Protein AF-A0A8J3YHL3-F1 (afdb_monomer_lite)

Foldseek 3Di:
DDDDDDDDDDDDDDDDDDDPPPPPPPPCPPCPDPVLVVLLVVLVVLLVVLVVQLVQCCVVPVVSVVCVVLSVVLVVCSVVSVSVVSVVSSVVSVVVVVVVCVVPVVGDDD

Radius of gyration: 29.7 Å; chains: 1; bounding box: 80×33×78 Å

Structure (mmCIF, N/CA/C/O backbone):
data_AF-A0A8J3YHL3-F1
#
_entry.id   AF-A0A8J3YHL3-F1
#
loop_
_atom_site.group_PDB
_atom_site.id
_atom_site.type_symbol
_atom_site.label_atom_id
_atom_site.label_alt_id
_atom_site.label_comp_id
_atom_site.label_asym_id
_atom_site.label_entity_id
_atom_site.label_seq_id
_atom_site.pdbx_PDB_ins_code
_atom_site.Cartn_x
_atom_site.Cartn_y
_atom_site.Cartn_z
_atom_site.occupancy
_atom_site.B_iso_or_equiv
_atom_site.auth_seq_id
_atom_site.auth_comp_id
_atom_site.auth_asym_id
_atom_site.auth_atom_id
_atom_site.pdbx_PDB_model_num
ATOM 1 N N . MET A 1 1 ? -63.345 20.178 59.606 1.00 40.50 1 MET A N 1
ATOM 2 C CA . MET A 1 1 ? -62.828 21.445 59.054 1.00 40.50 1 MET A CA 1
ATOM 3 C C . MET A 1 1 ? -62.708 21.249 57.544 1.00 40.50 1 MET A C 1
ATOM 5 O O . MET A 1 1 ? -61.930 20.394 57.160 1.00 40.50 1 MET A O 1
ATOM 9 N N . THR A 1 2 ? -63.581 21.921 56.773 1.00 42.72 2 THR A N 1
ATOM 10 C CA . THR A 1 2 ? -63.405 22.423 55.378 1.00 42.72 2 THR A CA 1
ATOM 11 C C . THR A 1 2 ? -62.966 21.398 54.303 1.00 42.72 2 THR A C 1
ATOM 13 O O . THR A 1 2 ? -61.847 20.919 54.362 1.00 42.72 2 THR A O 1
ATOM 16 N N . VAL A 1 3 ? -63.773 20.882 53.358 1.00 46.00 3 VAL A N 1
ATOM 17 C CA . VAL A 1 3 ? -64.714 21.438 52.344 1.00 46.00 3 VAL A CA 1
ATOM 18 C C . VAL A 1 3 ? -64.014 22.112 51.135 1.00 46.00 3 VAL A C 1
ATOM 20 O O . VAL A 1 3 ? -63.347 23.120 51.304 1.00 46.00 3 VAL A O 1
ATOM 23 N N . PHE A 1 4 ? -64.294 21.565 49.937 1.00 44.03 4 PHE A N 1
ATOM 24 C CA . PHE A 1 4 ? -64.403 22.186 48.593 1.00 44.03 4 PHE A CA 1
ATOM 25 C C . PHE A 1 4 ? -63.187 22.634 47.742 1.00 44.03 4 PHE A C 1
ATOM 27 O O . PHE A 1 4 ? -62.474 23.569 48.073 1.00 44.03 4 PHE A O 1
ATOM 34 N N . SER A 1 5 ? -63.185 22.063 46.526 1.00 48.66 5 SER A N 1
ATOM 35 C CA . SER A 1 5 ? -63.233 22.718 45.199 1.00 48.66 5 SER A CA 1
ATOM 36 C C . SER A 1 5 ? -62.041 23.443 44.575 1.00 48.66 5 SER A C 1
ATOM 38 O O . SER A 1 5 ? -61.395 24.299 45.164 1.00 48.66 5 SER A O 1
ATOM 40 N N . GLY A 1 6 ? -61.900 23.150 43.277 1.00 46.69 6 GLY A N 1
ATOM 41 C CA . GLY A 1 6 ? -61.091 23.842 42.274 1.00 46.69 6 GLY A CA 1
ATOM 42 C C . GLY A 1 6 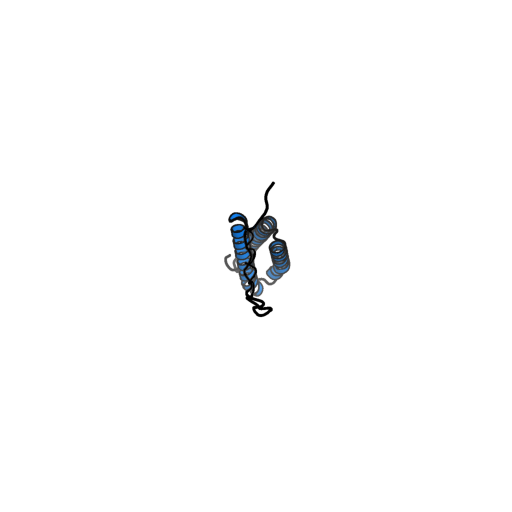? -60.749 22.887 41.121 1.00 46.69 6 GLY A C 1
ATOM 43 O O . GLY A 1 6 ? -59.654 22.350 41.087 1.00 46.69 6 GLY A O 1
ATOM 44 N N . GLU A 1 7 ? -61.751 22.408 40.380 1.00 45.88 7 GLU A N 1
ATOM 45 C CA . GLU A 1 7 ? -61.985 22.759 38.959 1.00 45.88 7 GLU A CA 1
ATOM 46 C C . GLU A 1 7 ? -61.256 21.879 37.909 1.00 45.88 7 GLU A C 1
ATOM 48 O O . GLU A 1 7 ? -60.064 21.985 37.647 1.00 45.88 7 GLU A O 1
ATOM 53 N N . THR A 1 8 ? -62.061 21.014 37.277 1.00 58.84 8 THR A N 1
ATOM 54 C CA . THR A 1 8 ? -62.089 20.636 35.840 1.00 58.84 8 THR A CA 1
ATOM 55 C C . THR A 1 8 ? -62.101 21.862 34.899 1.00 58.84 8 THR A C 1
ATOM 57 O O . THR A 1 8 ? -62.302 22.951 35.419 1.00 58.84 8 THR A O 1
ATOM 60 N N . PRO A 1 9 ? -62.107 21.770 33.543 1.00 56.19 9 PRO A N 1
ATOM 61 C CA . PRO A 1 9 ? -61.840 20.672 32.590 1.00 56.19 9 PRO A CA 1
ATOM 62 C C . PRO A 1 9 ? -60.874 21.089 31.444 1.00 56.19 9 PRO A C 1
ATOM 64 O O . PRO A 1 9 ? -60.739 22.265 31.152 1.00 56.19 9 PRO A O 1
ATOM 67 N N . GLN A 1 10 ? -60.314 20.144 30.678 1.00 46.06 10 GLN A N 1
ATOM 68 C CA . GLN A 1 10 ? -60.209 20.332 29.218 1.00 46.06 10 GLN A CA 1
ATOM 69 C C . GLN A 1 10 ? -60.310 18.986 28.492 1.00 46.06 10 GLN A C 1
ATOM 71 O O . GLN A 1 10 ? -59.339 18.262 28.286 1.00 46.06 10 GLN A O 1
ATOM 76 N N . LEU A 1 11 ? -61.544 18.688 28.090 1.00 51.47 11 LEU A N 1
ATOM 77 C CA . LEU A 1 11 ? -61.871 17.919 26.896 1.00 51.47 11 LEU A CA 1
ATOM 78 C C . LEU A 1 11 ? -61.346 18.683 25.674 1.00 51.47 11 LEU A C 1
ATOM 80 O O . LEU A 1 11 ? -61.898 19.737 25.384 1.00 51.47 11 LEU A O 1
ATOM 84 N N . LEU A 1 12 ? -60.377 18.147 24.925 1.00 44.78 12 LEU A N 1
ATOM 85 C CA . LEU A 1 12 ? -60.424 18.180 23.456 1.00 44.78 12 LEU A CA 1
ATOM 86 C C . LEU A 1 12 ? -59.297 17.349 22.836 1.00 44.78 12 LEU A C 1
ATOM 88 O O . LEU A 1 12 ? -58.126 17.571 23.122 1.00 44.78 12 LEU A O 1
ATOM 92 N N . GLY A 1 13 ? -59.659 16.467 21.905 1.00 47.12 13 GLY A N 1
ATOM 93 C CA . GLY A 1 13 ? -58.733 16.033 20.859 1.00 47.12 13 GLY A CA 1
ATOM 94 C C . GLY A 1 13 ? -58.289 14.579 20.922 1.00 47.12 13 GLY A C 1
ATOM 95 O O . GLY A 1 13 ? -57.100 14.294 21.005 1.00 47.12 13 GLY A O 1
ATOM 96 N N . TYR A 1 14 ? -59.230 13.647 20.766 1.00 49.03 14 TYR A N 1
ATOM 97 C CA . TYR A 1 14 ? -58.913 12.434 20.015 1.00 49.03 14 TYR A CA 1
ATOM 98 C C . TYR A 1 14 ? -58.573 12.845 18.573 1.00 49.03 14 TYR A C 1
ATOM 100 O O . TYR A 1 14 ? -59.441 13.338 17.856 1.00 49.03 14 TYR A O 1
ATOM 108 N N . ALA A 1 15 ? -57.337 12.604 18.142 1.00 50.34 15 ALA A N 1
ATOM 109 C CA . ALA A 1 15 ? -57.017 12.345 16.742 1.00 50.34 15 ALA A CA 1
ATOM 110 C C . ALA A 1 15 ? -55.868 11.319 16.683 1.00 50.34 15 ALA A C 1
ATOM 112 O O . ALA A 1 15 ? -54.732 11.644 17.033 1.00 50.34 15 ALA A O 1
ATOM 113 N N . PRO A 1 16 ? -56.163 10.063 16.308 1.00 57.44 16 PRO A N 1
ATOM 114 C CA . PRO A 1 16 ? -55.177 9.007 16.130 1.00 57.44 16 PRO A CA 1
ATOM 115 C C . PRO A 1 16 ? -54.516 9.095 14.746 1.00 57.44 16 PRO A C 1
ATOM 117 O O . PRO A 1 16 ? -55.138 9.548 13.795 1.00 57.44 16 PRO A O 1
ATOM 120 N N . TYR A 1 17 ? -53.287 8.579 14.651 1.00 53.12 17 TYR A N 1
ATOM 121 C CA . TYR A 1 17 ? -52.645 8.057 13.434 1.00 53.12 17 TYR A CA 1
ATOM 122 C C . TYR A 1 17 ? -52.628 8.942 12.175 1.00 53.12 17 TYR A C 1
ATOM 124 O O . TYR A 1 17 ? -53.618 9.066 11.462 1.00 53.12 17 TYR A O 1
ATOM 132 N N . GLY A 1 18 ? -51.431 9.385 11.775 1.00 57.28 18 GLY A N 1
ATOM 133 C CA . GLY A 1 18 ? -51.220 9.742 10.370 1.00 57.28 18 GLY A CA 1
ATOM 134 C C . GLY A 1 18 ? -50.116 10.737 10.077 1.00 57.28 18 GLY A C 1
ATOM 135 O O . GLY A 1 18 ? -50.330 11.652 9.294 1.00 57.28 18 GLY A O 1
ATOM 136 N N . ALA A 1 19 ? -48.930 10.562 10.65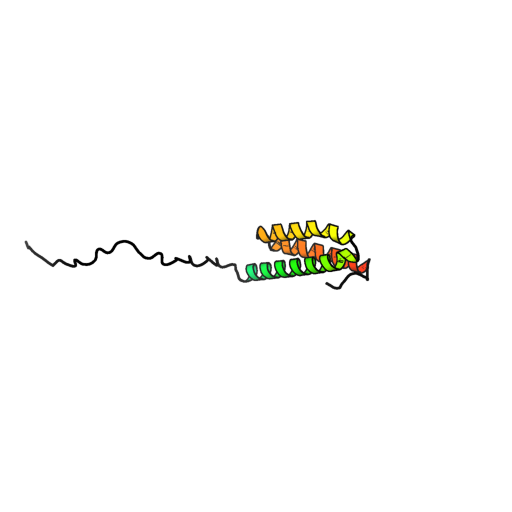1 1.00 52.34 19 ALA A N 1
ATOM 137 C CA . ALA A 1 19 ? -47.752 11.171 10.058 1.00 52.34 19 ALA A CA 1
ATOM 138 C C . ALA A 1 19 ? -46.564 10.215 10.173 1.00 52.34 19 ALA A C 1
ATOM 140 O O . ALA A 1 19 ? -45.914 10.181 11.219 1.00 52.34 19 ALA A O 1
ATOM 141 N N . PRO A 1 20 ? -46.208 9.474 9.108 1.00 54.06 20 PRO A N 1
ATOM 142 C CA . PRO A 1 20 ? -44.816 9.130 8.897 1.00 54.06 20 PRO A CA 1
ATOM 143 C C . PRO A 1 20 ? -44.097 10.433 8.524 1.00 54.06 20 PRO A C 1
ATOM 145 O O . PRO A 1 20 ? -43.704 10.645 7.378 1.00 54.06 20 PRO A O 1
ATOM 148 N N . MET A 1 21 ? -43.931 11.335 9.501 1.00 53.34 21 MET A N 1
ATOM 149 C CA . MET A 1 21 ? -42.804 12.251 9.445 1.00 53.34 21 MET A CA 1
ATOM 150 C C . MET A 1 21 ? -41.628 11.296 9.444 1.00 53.34 21 MET A C 1
ATOM 152 O O . MET A 1 21 ? -41.401 10.593 10.427 1.00 53.34 21 MET A O 1
ATOM 156 N N . MET A 1 22 ? -40.972 11.174 8.301 1.00 51.22 22 MET A N 1
ATOM 157 C CA . MET A 1 22 ? -39.706 10.494 8.187 1.00 51.22 22 MET A CA 1
ATOM 158 C C . MET A 1 22 ? -38.807 11.138 9.235 1.00 51.22 22 MET A C 1
ATOM 160 O O . MET A 1 22 ? -38.212 12.190 9.001 1.00 51.22 22 MET A O 1
ATOM 164 N N . SER A 1 23 ? -38.740 10.512 10.409 1.00 44.62 23 SER A N 1
ATOM 165 C CA . SER A 1 23 ? -37.610 10.586 11.300 1.00 44.62 23 SER A CA 1
ATOM 166 C C . SER A 1 23 ? -36.471 10.037 10.463 1.00 44.62 23 SER A C 1
ATOM 168 O O . SER A 1 23 ? -36.108 8.868 10.542 1.00 44.62 23 SER A O 1
ATOM 170 N N . ARG A 1 24 ? -35.916 10.900 9.607 1.00 53.25 24 ARG A N 1
ATOM 171 C CA . ARG A 1 24 ? -34.493 10.905 9.363 1.00 53.25 24 ARG A CA 1
ATOM 172 C C . ARG A 1 24 ? -33.927 11.055 10.760 1.00 53.25 24 ARG A C 1
ATOM 174 O O . ARG A 1 24 ? -33.793 12.165 11.267 1.00 53.25 24 ARG A O 1
ATOM 181 N N . THR A 1 25 ? -33.731 9.911 11.416 1.00 52.47 25 THR A N 1
ATOM 182 C CA . THR A 1 25 ? -32.776 9.758 12.496 1.00 52.47 25 THR A CA 1
ATOM 183 C C . THR A 1 25 ? -31.627 10.662 12.102 1.00 52.47 25 THR A C 1
ATOM 185 O O . THR A 1 25 ? -31.133 10.485 10.977 1.00 52.47 25 THR A O 1
ATOM 188 N N . PRO A 1 26 ? -31.266 11.674 12.914 1.00 51.94 26 PRO A N 1
ATOM 189 C CA . PRO A 1 26 ? -30.019 12.361 12.670 1.00 51.94 26 PRO A CA 1
ATOM 190 C C . PRO A 1 26 ? -29.017 11.231 12.529 1.00 51.94 26 PRO A C 1
ATOM 192 O O . PRO A 1 26 ? -28.906 10.382 13.419 1.00 51.94 26 PRO A O 1
ATOM 195 N N . VAL A 1 27 ? -28.430 11.124 11.334 1.00 54.06 27 VAL A N 1
ATOM 196 C CA . VAL A 1 27 ? -27.260 10.294 11.143 1.00 54.06 27 VAL A CA 1
ATOM 197 C C . VAL A 1 27 ? -26.383 10.702 12.303 1.00 54.06 27 VAL A C 1
ATOM 199 O O . VAL A 1 27 ? -26.050 11.878 12.456 1.00 54.06 27 VAL A O 1
ATOM 202 N N . ASN A 1 28 ? -26.198 9.761 13.220 1.00 48.81 28 ASN A N 1
ATOM 203 C CA . ASN A 1 28 ? -25.311 9.916 14.338 1.00 48.81 28 ASN A CA 1
ATOM 204 C C . ASN A 1 28 ? -23.941 9.975 13.669 1.00 48.81 28 ASN A C 1
ATOM 206 O O . ASN A 1 28 ? -23.257 8.965 13.523 1.00 48.81 28 ASN A O 1
ATOM 210 N N . GLN A 1 29 ? -23.600 11.163 13.159 1.00 50.75 29 GLN A N 1
ATOM 211 C CA . GLN A 1 29 ? -22.254 11.664 12.991 1.00 50.75 29 GLN A CA 1
ATOM 212 C C . GLN A 1 29 ? -21.724 11.738 14.414 1.00 50.75 29 GLN A C 1
ATOM 214 O O . GLN A 1 29 ? -21.578 12.808 14.998 1.00 50.75 29 GLN A O 1
ATOM 219 N N . GLY A 1 30 ? -21.543 10.549 14.997 1.00 44.47 30 GLY A N 1
ATOM 220 C CA . GLY A 1 30 ? -20.758 10.359 16.181 1.00 44.47 30 GLY A CA 1
ATOM 221 C C . GLY A 1 30 ? -19.478 11.088 15.871 1.00 44.47 30 GLY A C 1
ATOM 222 O O . GLY A 1 30 ? -18.897 10.896 14.804 1.00 44.47 30 GLY A O 1
ATOM 223 N N . THR A 1 31 ? -19.180 12.018 16.754 1.00 51.66 31 THR A N 1
ATOM 224 C CA . THR A 1 31 ? -18.003 12.852 16.842 1.00 51.66 31 THR A CA 1
ATOM 225 C C . THR A 1 31 ? -16.765 11.998 16.567 1.00 51.66 31 THR A C 1
ATOM 227 O O . THR A 1 31 ? -16.100 11.531 17.484 1.00 51.66 31 THR A O 1
ATOM 230 N N . ALA A 1 32 ? -16.472 11.720 15.297 1.00 50.38 32 ALA A N 1
ATOM 231 C CA . ALA A 1 32 ? -15.176 11.240 14.890 1.00 50.38 32 ALA A CA 1
ATOM 232 C C . ALA A 1 32 ? -14.293 12.439 15.182 1.00 50.38 32 ALA A C 1
ATOM 234 O O . ALA A 1 32 ? -14.457 13.499 14.575 1.00 50.38 32 ALA A O 1
ATOM 235 N N . GLU A 1 33 ? -13.471 12.315 16.218 1.00 54.19 33 GLU A N 1
ATOM 236 C CA . GLU A 1 33 ? -12.512 13.338 16.600 1.00 54.19 33 GLU A CA 1
ATOM 237 C C . GLU A 1 33 ? -11.844 13.874 15.322 1.00 54.19 33 GLU A C 1
ATOM 239 O O . GLU A 1 33 ? -11.541 13.074 14.430 1.00 54.19 33 GLU A O 1
ATOM 244 N N . PRO A 1 34 ? -11.640 15.195 15.173 1.00 58.22 34 PRO A N 1
ATOM 245 C CA . PRO A 1 34 ? -11.160 15.785 13.917 1.00 58.22 34 PRO A CA 1
ATOM 246 C C . PRO A 1 34 ? -9.874 15.113 13.398 1.00 58.22 34 PRO A C 1
ATOM 248 O O . PRO A 1 34 ? -9.644 15.039 12.193 1.00 58.22 34 PRO A O 1
ATOM 251 N N . THR A 1 35 ? -9.079 14.543 14.304 1.00 66.06 35 THR A N 1
ATOM 252 C CA . THR A 1 35 ? -7.891 13.729 14.031 1.00 66.06 35 THR A CA 1
ATOM 253 C C . THR A 1 35 ? -8.200 12.398 13.329 1.00 66.06 35 THR A C 1
ATOM 255 O O . THR A 1 35 ? -7.496 12.021 12.394 1.00 66.06 35 THR A O 1
ATOM 258 N N . THR A 1 36 ? -9.257 11.691 13.731 1.00 70.88 36 THR A N 1
ATOM 259 C CA . THR A 1 36 ? -9.657 10.392 13.165 1.00 70.88 36 THR A CA 1
ATOM 260 C C . THR A 1 36 ? -10.217 10.552 11.755 1.00 70.88 36 THR A C 1
ATOM 262 O O . THR A 1 36 ? -9.877 9.774 10.866 1.00 70.88 36 THR A O 1
ATOM 265 N N . GLU A 1 37 ? -11.012 11.597 11.513 1.00 73.94 37 GLU A N 1
ATOM 266 C CA . GLU A 1 37 ? -11.526 11.893 10.170 1.00 73.94 37 GLU A CA 1
ATOM 267 C C . GLU A 1 37 ? -10.399 12.352 9.225 1.00 73.94 37 GLU A C 1
ATOM 269 O O . GLU A 1 37 ? -10.354 11.938 8.066 1.00 73.94 37 GLU A O 1
ATOM 274 N N . ALA A 1 38 ? -9.421 13.122 9.720 1.00 77.19 38 ALA A N 1
ATOM 275 C CA . ALA A 1 38 ? -8.231 13.483 8.947 1.00 77.19 38 ALA A CA 1
ATOM 276 C C . ALA A 1 38 ? -7.378 12.252 8.583 1.00 77.19 38 ALA A C 1
ATOM 278 O O . ALA A 1 38 ? -6.985 12.096 7.427 1.00 77.19 38 ALA A O 1
ATOM 279 N N . MET A 1 39 ? -7.144 11.338 9.534 1.00 75.81 39 MET A N 1
ATOM 280 C CA . MET A 1 39 ? -6.435 10.075 9.281 1.00 75.81 39 MET A CA 1
ATOM 281 C C . MET A 1 39 ? -7.174 9.191 8.278 1.00 75.81 39 MET A C 1
ATOM 283 O O . MET A 1 39 ? -6.554 8.585 7.405 1.00 75.81 39 MET A O 1
ATOM 287 N N . ARG A 1 40 ? -8.504 9.151 8.365 1.00 78.50 40 ARG A N 1
ATOM 288 C CA . ARG A 1 40 ? -9.363 8.437 7.425 1.00 78.50 40 ARG A CA 1
ATOM 289 C C . ARG A 1 40 ? -9.233 9.004 6.010 1.00 78.50 40 ARG A C 1
ATOM 291 O O . ARG A 1 40 ? -8.960 8.259 5.070 1.00 78.50 40 ARG A O 1
ATOM 298 N N . GLN A 1 41 ? -9.368 10.317 5.845 1.00 81.44 41 GLN A N 1
ATOM 299 C CA . GLN A 1 41 ? -9.208 10.967 4.541 1.00 81.44 41 GLN A CA 1
ATOM 300 C C . GLN A 1 41 ? -7.798 10.771 3.972 1.00 81.44 41 GLN A C 1
ATOM 302 O O . GLN A 1 41 ? -7.643 10.495 2.782 1.00 81.44 41 GLN A O 1
ATOM 307 N N . GLN A 1 42 ? -6.771 10.844 4.822 1.00 81.50 42 GLN A N 1
ATOM 308 C CA . GLN A 1 42 ? -5.388 10.613 4.423 1.00 81.50 42 GLN A CA 1
ATOM 309 C C . GLN A 1 42 ? -5.163 9.166 3.965 1.00 81.50 42 GLN A C 1
ATOM 311 O O . GLN A 1 42 ? -4.573 8.949 2.908 1.00 81.50 42 GLN A O 1
ATOM 316 N N . ALA A 1 43 ? -5.680 8.180 4.701 1.00 77.88 43 ALA A N 1
ATOM 317 C CA . ALA A 1 43 ? -5.618 6.775 4.309 1.00 77.88 43 ALA A CA 1
ATOM 318 C C . ALA A 1 43 ? -6.316 6.535 2.961 1.00 77.88 43 ALA A C 1
ATOM 320 O O . ALA A 1 43 ? -5.728 5.935 2.061 1.00 77.88 43 ALA A O 1
ATOM 321 N N . ALA A 1 44 ? -7.526 7.074 2.779 1.00 80.44 44 ALA A N 1
ATOM 322 C CA . ALA A 1 44 ? -8.267 6.964 1.525 1.00 80.44 44 ALA A CA 1
ATOM 323 C C . ALA A 1 44 ? -7.500 7.580 0.339 1.00 80.44 44 ALA A C 1
ATOM 325 O O . ALA A 1 44 ? -7.399 6.957 -0.720 1.00 80.44 44 ALA A O 1
ATOM 326 N N . ALA A 1 45 ? -6.901 8.760 0.526 1.00 84.38 45 ALA A N 1
ATOM 327 C CA . ALA A 1 45 ? -6.104 9.423 -0.503 1.00 84.38 45 ALA A CA 1
ATOM 328 C C . ALA A 1 45 ? -4.864 8.602 -0.901 1.00 84.38 45 ALA A C 1
ATOM 330 O O . ALA A 1 45 ? -4.565 8.467 -2.091 1.00 84.38 45 ALA A O 1
ATOM 331 N N . VAL A 1 46 ? -4.158 8.016 0.073 1.00 81.50 46 VAL A N 1
ATOM 332 C CA . VAL A 1 46 ? -2.977 7.180 -0.200 1.00 81.50 46 VAL A CA 1
ATOM 333 C C . VAL A 1 46 ? -3.372 5.895 -0.929 1.00 81.50 46 VAL A C 1
ATOM 335 O O . VAL A 1 46 ? -2.715 5.531 -1.905 1.00 81.50 46 VAL A O 1
ATOM 338 N N . ILE A 1 47 ? -4.463 5.240 -0.520 1.00 82.25 47 ILE A N 1
ATOM 339 C CA . ILE A 1 47 ? -4.977 4.033 -1.183 1.00 82.25 47 ILE A CA 1
ATOM 340 C C . ILE A 1 47 ? -5.348 4.335 -2.640 1.00 82.25 47 ILE A C 1
ATOM 342 O O . ILE A 1 47 ? -4.906 3.623 -3.542 1.00 82.25 47 ILE A O 1
ATOM 346 N N . GLN A 1 48 ? -6.109 5.406 -2.894 1.00 84.31 48 GLN A N 1
ATOM 347 C CA . GLN A 1 48 ? -6.502 5.789 -4.254 1.00 84.31 48 GLN A CA 1
ATOM 348 C C . GLN A 1 48 ? -5.296 6.108 -5.137 1.00 84.31 48 GLN A C 1
ATOM 350 O O . GLN A 1 48 ? -5.249 5.687 -6.296 1.00 84.31 48 GLN A O 1
ATOM 355 N N . ARG A 1 49 ? -4.303 6.821 -4.594 1.00 84.00 49 ARG A N 1
ATOM 356 C CA . ARG A 1 49 ? -3.066 7.134 -5.313 1.00 84.00 49 ARG A CA 1
ATOM 357 C C . ARG A 1 49 ? -2.285 5.863 -5.656 1.00 84.00 49 ARG A C 1
ATOM 359 O O . ARG A 1 49 ? -1.883 5.708 -6.8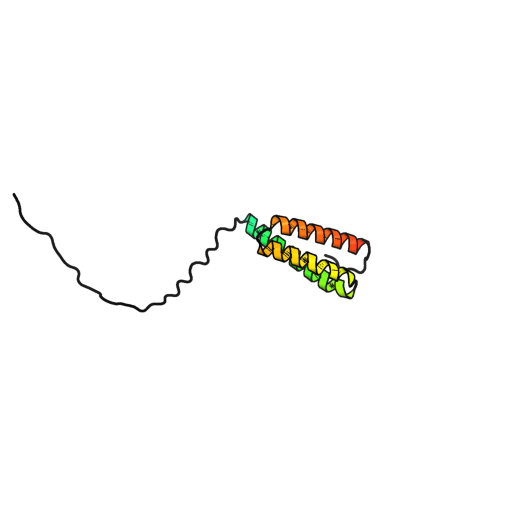06 1.00 84.00 49 ARG A O 1
ATOM 366 N N . CYS A 1 50 ? -2.125 4.941 -4.705 1.00 82.25 50 CYS A N 1
ATOM 367 C CA . CYS A 1 50 ? -1.447 3.668 -4.955 1.00 82.25 50 CYS A CA 1
ATOM 368 C C . CYS A 1 50 ? -2.190 2.829 -5.999 1.00 82.25 50 CYS A C 1
ATOM 370 O O . CYS A 1 50 ? -1.560 2.312 -6.912 1.00 82.25 50 CYS A O 1
ATOM 372 N N . TYR A 1 51 ? -3.522 2.755 -5.924 1.00 82.94 51 TYR A N 1
ATOM 373 C CA . TYR A 1 51 ? -4.331 2.042 -6.912 1.00 82.94 51 TYR A CA 1
ATOM 374 C C . TYR A 1 51 ? -4.162 2.623 -8.324 1.00 82.94 51 TYR A C 1
ATOM 376 O O . TYR A 1 51 ? -3.871 1.882 -9.261 1.00 82.94 51 TYR A O 1
ATOM 384 N N . ARG A 1 52 ? -4.276 3.951 -8.484 1.00 83.75 52 ARG A N 1
ATOM 385 C CA . ARG A 1 52 ? -4.077 4.628 -9.781 1.00 83.75 52 ARG A CA 1
ATOM 386 C C . ARG A 1 52 ? -2.675 4.399 -10.336 1.00 83.75 52 ARG A C 1
ATOM 388 O O . ARG A 1 52 ? -2.521 4.193 -11.537 1.00 83.75 52 ARG A O 1
ATOM 395 N N . TRP A 1 53 ? -1.665 4.421 -9.468 1.00 84.94 53 TRP A N 1
ATOM 396 C CA . TRP A 1 53 ? -0.293 4.125 -9.858 1.00 84.94 53 TRP A CA 1
ATOM 397 C C . TRP A 1 53 ? -0.143 2.667 -10.298 1.00 84.94 53 TRP A C 1
ATOM 399 O O . TRP A 1 53 ? 0.413 2.411 -11.359 1.00 84.94 53 TRP A O 1
ATOM 409 N N . THR A 1 54 ? -0.680 1.711 -9.538 1.00 82.06 54 THR A N 1
ATOM 410 C CA . THR A 1 54 ? -0.664 0.286 -9.888 1.00 82.06 54 THR A CA 1
ATOM 411 C C . THR A 1 54 ? -1.357 0.039 -11.225 1.00 82.06 54 THR A C 1
ATOM 413 O O . THR A 1 54 ? -0.777 -0.620 -12.078 1.00 82.06 54 THR A O 1
ATOM 416 N N . GLU A 1 55 ? -2.533 0.622 -11.458 1.00 83.75 55 GLU A N 1
ATOM 417 C CA . GLU A 1 55 ? -3.273 0.526 -12.724 1.00 83.75 55 GLU A CA 1
ATOM 418 C C . GLU A 1 55 ? -2.454 1.053 -13.918 1.00 83.75 55 GLU A C 1
ATOM 420 O O . GLU A 1 55 ? -2.395 0.403 -14.960 1.00 83.75 55 GLU A O 1
ATOM 425 N N . ALA A 1 56 ? -1.756 2.183 -13.751 1.00 82.12 56 ALA A N 1
ATOM 426 C CA . ALA A 1 56 ? -0.873 2.746 -14.775 1.00 82.12 56 ALA A CA 1
ATOM 427 C C . ALA A 1 56 ? 0.437 1.954 -14.960 1.00 82.12 56 ALA A C 1
ATOM 429 O O . ALA A 1 56 ? 1.014 1.953 -16.048 1.00 82.12 56 ALA A O 1
ATOM 430 N N . SER A 1 57 ? 0.905 1.274 -13.913 1.00 79.81 57 SER A N 1
ATOM 431 C CA . SER A 1 57 ? 2.159 0.516 -13.901 1.00 79.81 57 SER A CA 1
ATOM 432 C C . SER A 1 57 ? 2.014 -0.927 -14.380 1.00 79.81 57 SER A C 1
ATOM 434 O O . SER A 1 57 ? 2.965 -1.461 -14.938 1.00 79.81 57 SER A O 1
ATOM 436 N N . VAL A 1 58 ? 0.849 -1.563 -14.215 1.00 82.00 58 VAL A N 1
ATOM 437 C CA . VAL A 1 58 ? 0.563 -2.933 -14.690 1.00 82.00 58 VAL A CA 1
ATOM 438 C C . VAL A 1 58 ? 0.910 -3.154 -16.174 1.00 82.00 58 VAL A C 1
ATOM 440 O O . VAL A 1 58 ? 1.551 -4.167 -16.458 1.00 82.00 58 VAL A O 1
ATOM 443 N N . PRO A 1 59 ? 0.566 -2.263 -17.130 1.00 79.25 59 PRO A N 1
ATOM 444 C CA . PRO A 1 59 ? 0.943 -2.462 -18.533 1.00 79.25 59 PRO A CA 1
ATOM 445 C C . PRO A 1 59 ? 2.454 -2.335 -18.790 1.00 79.25 59 PRO A C 1
ATOM 447 O O . PRO A 1 59 ? 2.945 -2.880 -19.773 1.00 79.25 59 PRO A O 1
ATOM 450 N N . VAL A 1 60 ? 3.193 -1.634 -17.923 1.00 79.12 60 VAL A N 1
ATOM 451 C CA . VAL A 1 60 ? 4.654 -1.464 -18.029 1.00 79.12 60 VAL A CA 1
ATOM 452 C C . VAL A 1 60 ? 5.386 -2.624 -17.355 1.00 79.12 60 VAL A C 1
ATOM 454 O O . VAL A 1 60 ? 6.369 -3.144 -17.878 1.00 79.12 60 VAL A O 1
ATOM 457 N N . LEU A 1 61 ? 4.904 -3.036 -16.183 1.00 78.75 61 LEU A N 1
ATOM 458 C CA . LEU A 1 61 ? 5.488 -4.087 -15.370 1.00 78.75 61 LEU A CA 1
ATOM 459 C C . LEU A 1 61 ? 4.366 -4.914 -14.718 1.00 78.75 61 LEU A C 1
ATOM 461 O O . LEU A 1 61 ? 3.888 -4.573 -13.633 1.00 78.75 61 LEU A O 1
ATOM 465 N N . PRO A 1 62 ? 3.966 -6.047 -15.321 1.00 77.12 62 PRO A N 1
ATOM 466 C CA . PRO A 1 62 ? 2.856 -6.856 -14.814 1.00 77.12 62 PRO A CA 1
ATOM 467 C C . PRO A 1 62 ? 3.132 -7.446 -13.424 1.00 77.12 62 PRO A C 1
ATOM 469 O O . PRO A 1 62 ? 2.203 -7.794 -12.704 1.00 77.12 62 PRO A O 1
ATOM 472 N N . GLN A 1 63 ? 4.399 -7.491 -12.998 1.00 77.56 63 GLN A N 1
ATOM 473 C CA . GLN A 1 63 ? 4.800 -7.899 -11.648 1.00 77.56 63 GLN A CA 1
ATOM 474 C C . GLN A 1 63 ? 4.245 -6.952 -10.564 1.00 77.56 63 GLN A C 1
ATOM 476 O O . GLN A 1 63 ? 4.040 -7.377 -9.431 1.00 77.56 63 GLN A O 1
ATOM 481 N N . VAL A 1 64 ? 3.906 -5.699 -10.911 1.00 77.00 64 VAL A N 1
ATOM 482 C CA . VAL A 1 64 ? 3.222 -4.753 -10.007 1.00 77.00 64 VAL A CA 1
ATOM 483 C C . VAL A 1 64 ? 1.828 -5.253 -9.615 1.00 77.00 64 VAL A C 1
ATOM 485 O O . VAL A 1 64 ? 1.347 -4.926 -8.531 1.00 77.00 64 VAL A O 1
ATOM 488 N N . ALA A 1 65 ? 1.190 -6.106 -10.425 1.00 79.00 65 ALA A N 1
ATOM 489 C CA . ALA A 1 65 ? -0.095 -6.710 -10.07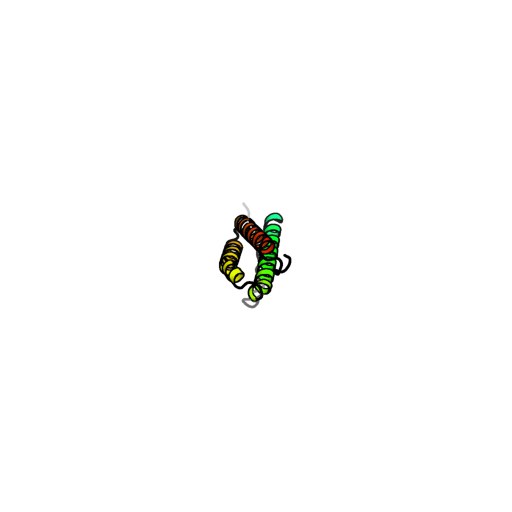4 1.00 79.00 65 ALA A CA 1
ATOM 490 C C . ALA A 1 65 ? -0.023 -7.559 -8.787 1.00 79.00 65 ALA A C 1
ATOM 492 O O . ALA A 1 65 ? -1.032 -7.716 -8.103 1.00 79.00 65 ALA A O 1
ATOM 493 N N . ALA A 1 66 ? 1.166 -8.035 -8.393 1.00 81.88 66 ALA A N 1
ATOM 494 C CA . ALA A 1 66 ? 1.366 -8.732 -7.122 1.00 81.88 66 ALA A CA 1
ATOM 495 C C . ALA A 1 66 ? 1.135 -7.834 -5.886 1.00 81.88 66 ALA A C 1
ATOM 497 O O . ALA A 1 66 ? 0.914 -8.349 -4.793 1.00 81.88 66 ALA A O 1
ATOM 498 N N . LEU A 1 67 ? 1.132 -6.502 -6.046 1.00 78.50 67 LEU A N 1
ATOM 499 C CA . LEU A 1 67 ? 0.832 -5.540 -4.975 1.00 78.50 67 LEU A CA 1
ATOM 500 C C . LEU A 1 67 ? -0.675 -5.302 -4.778 1.00 78.50 67 LEU A C 1
ATOM 502 O O . LEU A 1 67 ? -1.077 -4.776 -3.741 1.00 78.50 67 LEU A O 1
ATOM 506 N N . VAL A 1 68 ? -1.523 -5.714 -5.727 1.00 80.44 68 VAL A N 1
ATOM 507 C CA . VAL A 1 68 ? -2.990 -5.604 -5.622 1.00 80.44 68 VAL A CA 1
ATOM 508 C C . VAL A 1 68 ? -3.545 -6.273 -4.353 1.00 80.44 68 VAL A C 1
ATOM 510 O O . VAL A 1 68 ? -4.295 -5.611 -3.638 1.00 80.44 68 VAL A O 1
ATOM 513 N N . PRO A 1 69 ? -3.184 -7.522 -3.989 1.00 79.19 69 PRO A N 1
ATOM 514 C CA . PRO A 1 69 ? -3.658 -8.121 -2.738 1.00 79.19 69 PRO A CA 1
ATOM 515 C C . PRO A 1 69 ? -3.200 -7.356 -1.487 1.00 79.19 69 PRO A C 1
ATOM 517 O O . PRO A 1 69 ? -3.955 -7.278 -0.520 1.00 79.19 69 PRO A O 1
ATOM 520 N N . ALA A 1 70 ? -2.010 -6.741 -1.506 1.00 78.38 70 ALA A N 1
ATOM 521 C CA . ALA A 1 70 ? -1.557 -5.891 -0.406 1.00 78.38 70 ALA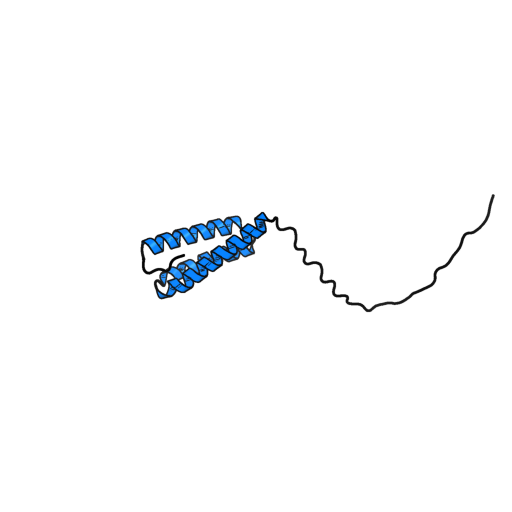 A CA 1
ATOM 522 C C . ALA A 1 70 ? -2.430 -4.632 -0.282 1.00 78.38 70 ALA A C 1
ATOM 524 O O . ALA A 1 70 ? -2.835 -4.296 0.825 1.00 78.38 70 ALA A O 1
ATOM 525 N N . LEU A 1 71 ? -2.795 -3.997 -1.404 1.00 79.12 71 LEU A N 1
ATOM 526 C CA . LEU A 1 71 ? -3.735 -2.868 -1.440 1.00 79.12 71 LEU A CA 1
ATOM 527 C C . LEU A 1 71 ? -5.126 -3.240 -0.915 1.00 79.12 71 LEU A C 1
ATOM 529 O O . LEU A 1 71 ? -5.722 -2.474 -0.158 1.00 79.12 71 LEU A O 1
ATOM 533 N N . VAL A 1 72 ? -5.628 -4.423 -1.275 1.00 82.12 72 VAL A N 1
ATOM 534 C CA . VAL A 1 72 ? -6.905 -4.943 -0.761 1.00 82.12 72 VAL A CA 1
ATOM 535 C C . VAL A 1 72 ? -6.841 -5.148 0.755 1.00 82.12 72 VAL A C 1
ATOM 537 O O . VAL A 1 72 ? -7.780 -4.775 1.455 1.00 82.12 72 VAL A O 1
ATOM 540 N N . ALA A 1 73 ? -5.729 -5.660 1.290 1.00 82.25 73 ALA A N 1
ATOM 541 C CA . ALA A 1 73 ? -5.541 -5.787 2.737 1.00 82.25 73 ALA A CA 1
ATOM 542 C C . ALA A 1 73 ? -5.562 -4.421 3.452 1.00 82.25 73 ALA A C 1
ATOM 544 O O . ALA A 1 73 ? -6.160 -4.296 4.522 1.00 82.25 73 ALA A O 1
ATOM 545 N N . THR A 1 74 ? -4.983 -3.382 2.843 1.00 80.50 74 THR A N 1
ATOM 546 C CA . THR A 1 74 ? -5.035 -2.004 3.357 1.00 80.50 74 THR A CA 1
ATOM 547 C C . THR A 1 74 ? -6.471 -1.463 3.393 1.00 80.50 74 THR A C 1
ATOM 549 O O . THR A 1 74 ? -6.870 -0.832 4.368 1.00 80.50 74 THR A O 1
ATOM 552 N N . ILE A 1 75 ? -7.276 -1.749 2.362 1.00 81.81 75 ILE A N 1
ATOM 553 C CA . ILE A 1 75 ? -8.697 -1.360 2.297 1.00 81.81 75 ILE A CA 1
ATOM 554 C C . ILE A 1 75 ? -9.514 -2.083 3.375 1.00 81.81 75 ILE A C 1
ATOM 556 O O . ILE A 1 75 ? -10.300 -1.449 4.071 1.00 81.81 75 ILE A O 1
ATOM 560 N N . GLN A 1 76 ? -9.283 -3.381 3.581 1.00 82.81 76 GLN A N 1
ATOM 561 C CA . GLN A 1 76 ? -9.948 -4.150 4.640 1.00 82.81 76 GLN A CA 1
ATOM 562 C C . GLN A 1 76 ? -9.633 -3.584 6.038 1.00 82.81 76 GLN A C 1
ATOM 564 O O . GLN A 1 76 ? -10.513 -3.511 6.893 1.00 82.81 76 GLN A O 1
ATOM 569 N N . GLN A 1 77 ? -8.395 -3.133 6.277 1.00 81.69 77 GLN A N 1
ATOM 570 C CA . GLN A 1 77 ? -8.011 -2.457 7.526 1.00 81.69 77 GLN A CA 1
ATOM 571 C C . GLN A 1 77 ? -8.672 -1.082 7.672 1.00 81.69 77 GLN A C 1
ATOM 573 O O . GLN A 1 77 ? -9.075 -0.706 8.773 1.00 81.69 77 GLN A O 1
ATOM 578 N N . TYR A 1 78 ? -8.815 -0.346 6.568 1.00 77.88 78 TYR A N 1
ATOM 579 C CA . TYR A 1 78 ? -9.557 0.910 6.533 1.00 77.88 78 TYR A CA 1
ATOM 580 C C . TYR A 1 78 ? -11.040 0.709 6.887 1.00 77.88 78 TYR A C 1
ATOM 582 O O . TYR A 1 78 ? -11.576 1.459 7.704 1.00 77.88 78 TYR A O 1
ATOM 590 N N . GLU A 1 79 ? -11.691 -0.326 6.347 1.00 80.06 79 GLU A N 1
ATOM 591 C CA . GLU A 1 79 ? -13.072 -0.681 6.708 1.00 80.06 79 GLU A CA 1
ATOM 592 C C . GLU A 1 79 ? -13.198 -1.144 8.165 1.00 80.06 79 GLU A C 1
ATOM 594 O O . GLU A 1 79 ? -14.166 -0.803 8.843 1.00 80.06 79 GLU A O 1
ATOM 599 N N . ALA A 1 80 ? -12.179 -1.831 8.689 1.00 85.69 80 ALA A N 1
ATOM 600 C CA . ALA A 1 80 ? -12.084 -2.209 10.098 1.00 85.69 80 ALA A CA 1
ATOM 601 C C . ALA A 1 80 ? -11.765 -1.032 11.048 1.00 85.69 80 ALA A C 1
ATOM 603 O O . ALA A 1 80 ? -11.522 -1.258 12.233 1.00 85.69 80 ALA A O 1
ATOM 604 N N . GLN A 1 81 ? -11.738 0.213 10.550 1.00 81.44 81 GLN A N 1
ATOM 605 C CA . GLN A 1 81 ? -11.390 1.433 11.296 1.00 81.44 81 GLN A CA 1
ATOM 606 C C . GLN A 1 81 ? -9.975 1.413 11.904 1.00 81.44 81 GLN A C 1
ATOM 608 O O . GLN A 1 81 ? -9.643 2.213 12.780 1.00 81.44 81 GLN A O 1
ATOM 613 N N . GLN A 1 82 ? -9.095 0.537 11.411 1.00 82.12 82 GLN A N 1
ATOM 614 C CA . GLN A 1 82 ? -7.703 0.430 11.845 1.00 82.12 82 GLN A CA 1
ATOM 615 C C . GLN A 1 82 ? -6.821 1.427 11.084 1.00 82.12 82 GLN A C 1
ATOM 617 O O . GLN A 1 82 ? -5.851 1.056 10.422 1.00 82.12 82 GLN A O 1
ATOM 622 N N . TYR A 1 83 ? -7.153 2.718 11.169 1.00 78.88 83 TYR A N 1
ATOM 623 C CA . TYR A 1 83 ? -6.529 3.759 10.346 1.00 78.88 83 TYR A CA 1
ATOM 624 C C . TYR A 1 83 ? -5.013 3.875 10.555 1.00 78.88 83 TYR A C 1
ATOM 626 O O . TYR A 1 83 ? -4.287 4.073 9.588 1.00 78.88 83 TYR A O 1
ATOM 634 N N . ALA A 1 84 ? -4.513 3.687 11.781 1.00 76.44 84 ALA A N 1
ATOM 635 C CA . ALA A 1 84 ? -3.075 3.730 12.067 1.00 76.44 84 ALA A CA 1
ATOM 636 C C . ALA A 1 84 ? -2.301 2.585 11.382 1.00 76.44 84 ALA A C 1
ATOM 638 O O . ALA A 1 84 ? -1.284 2.828 10.730 1.00 76.44 84 ALA A O 1
ATOM 639 N N . ALA A 1 85 ? -2.818 1.354 11.469 1.00 79.19 85 ALA A N 1
ATOM 640 C CA . ALA A 1 85 ? -2.231 0.189 10.805 1.00 79.19 85 ALA A CA 1
ATOM 641 C C . ALA A 1 85 ? -2.314 0.326 9.278 1.00 79.19 85 ALA A C 1
ATOM 643 O O . ALA A 1 85 ? -1.321 0.123 8.585 1.00 79.19 85 ALA A O 1
ATOM 644 N N . CYS A 1 86 ? -3.462 0.790 8.777 1.00 79.25 86 CYS A N 1
ATOM 645 C CA . CYS A 1 86 ? -3.686 1.101 7.370 1.00 79.25 86 CYS A CA 1
ATOM 646 C C . CYS A 1 86 ? -2.650 2.105 6.836 1.00 79.25 86 CYS A C 1
ATOM 648 O O . CYS A 1 86 ? -2.120 1.922 5.744 1.00 79.25 86 CYS A O 1
ATOM 650 N N . LEU A 1 87 ? -2.334 3.157 7.597 1.00 77.81 87 LEU A N 1
ATOM 651 C CA . LEU A 1 87 ? -1.378 4.189 7.188 1.00 77.81 87 LEU A CA 1
ATOM 652 C C . LEU A 1 87 ? 0.060 3.644 7.164 1.00 77.81 87 LEU A C 1
ATOM 654 O O . LEU A 1 87 ? 0.779 3.877 6.195 1.00 77.81 87 LEU A O 1
ATOM 658 N N . GLN A 1 88 ? 0.464 2.852 8.165 1.00 82.12 88 GLN A N 1
ATOM 659 C CA . GLN A 1 88 ? 1.769 2.174 8.156 1.00 82.12 88 GLN A CA 1
ATOM 660 C C . GLN A 1 88 ? 1.899 1.187 6.990 1.00 82.12 88 GLN A C 1
ATOM 662 O O . GLN A 1 88 ? 2.914 1.186 6.294 1.00 82.12 88 GLN A O 1
ATOM 667 N N . GLN A 1 89 ? 0.864 0.383 6.747 1.00 79.88 89 GLN A N 1
ATOM 668 C CA . GLN A 1 89 ? 0.819 -0.572 5.643 1.00 79.88 89 GLN A CA 1
ATOM 669 C C . GLN A 1 89 ? 0.891 0.155 4.290 1.00 79.88 89 GLN A C 1
ATOM 671 O O . GLN A 1 89 ? 1.643 -0.246 3.404 1.00 79.88 89 GLN A O 1
ATOM 676 N N . ALA A 1 90 ? 0.168 1.269 4.140 1.00 75.81 90 ALA A N 1
ATOM 677 C CA . ALA A 1 90 ? 0.192 2.077 2.928 1.00 75.81 90 ALA A CA 1
ATOM 678 C C . ALA A 1 90 ? 1.569 2.720 2.683 1.00 75.81 90 ALA A C 1
ATOM 680 O O . ALA A 1 90 ? 2.059 2.705 1.555 1.00 75.81 90 ALA A O 1
ATOM 681 N N . LEU A 1 91 ? 2.232 3.225 3.729 1.00 81.25 91 LEU A N 1
ATOM 682 C CA . LEU A 1 91 ? 3.598 3.750 3.630 1.00 81.25 91 LEU A CA 1
ATOM 683 C C . LEU A 1 91 ? 4.610 2.665 3.245 1.00 81.25 91 LEU A C 1
ATOM 685 O O . LEU A 1 91 ? 5.511 2.934 2.452 1.00 81.25 91 LEU A O 1
ATOM 689 N N . ALA A 1 92 ? 4.446 1.437 3.743 1.00 82.19 92 ALA A N 1
ATOM 690 C CA . ALA A 1 92 ? 5.283 0.312 3.334 1.00 82.19 92 ALA A CA 1
ATOM 691 C C . ALA A 1 92 ? 5.111 -0.005 1.838 1.00 82.19 92 ALA A C 1
ATOM 693 O O . ALA A 1 92 ? 6.101 -0.183 1.132 1.00 82.19 92 ALA A O 1
ATOM 694 N N . VAL A 1 93 ? 3.874 0.007 1.326 1.00 79.19 93 VAL A N 1
ATOM 695 C CA . VAL A 1 93 ? 3.606 -0.160 -0.114 1.00 79.19 93 VAL A CA 1
ATOM 696 C C . VAL A 1 93 ? 4.251 0.966 -0.927 1.00 79.19 93 VAL A C 1
ATOM 698 O O . VAL A 1 93 ? 4.882 0.694 -1.944 1.00 79.19 93 VAL A O 1
ATOM 701 N N . VAL A 1 94 ? 4.173 2.217 -0.465 1.00 80.81 94 VAL A N 1
ATOM 702 C CA . VAL A 1 94 ? 4.842 3.359 -1.116 1.00 80.81 94 VAL A CA 1
ATOM 703 C C . VAL A 1 94 ? 6.364 3.184 -1.151 1.00 80.81 94 VAL A C 1
ATOM 705 O O . VAL A 1 94 ? 6.977 3.474 -2.177 1.00 80.81 94 VAL A O 1
ATOM 708 N N . ALA A 1 95 ? 6.978 2.678 -0.078 1.00 83.50 95 ALA A N 1
ATOM 709 C CA . ALA A 1 95 ? 8.414 2.400 -0.044 1.00 83.50 95 ALA A CA 1
ATOM 710 C C . ALA A 1 95 ? 8.811 1.314 -1.059 1.00 83.50 95 ALA A C 1
ATOM 712 O O . ALA A 1 95 ? 9.761 1.503 -1.818 1.00 83.50 95 ALA A O 1
ATOM 713 N N . VAL A 1 96 ? 8.033 0.228 -1.145 1.00 82.75 96 VAL A N 1
ATOM 714 C CA . VAL A 1 96 ? 8.234 -0.830 -2.150 1.00 82.75 96 VAL A CA 1
ATOM 715 C C . VAL A 1 96 ? 8.089 -0.273 -3.567 1.00 82.75 96 VAL A C 1
ATOM 717 O O . VAL A 1 96 ? 8.907 -0.563 -4.436 1.00 82.75 96 VAL A O 1
ATOM 720 N N . ILE A 1 97 ? 7.094 0.583 -3.812 1.00 79.75 97 ILE A N 1
ATOM 721 C CA . ILE A 1 97 ? 6.927 1.243 -5.111 1.00 79.75 97 ILE A CA 1
AT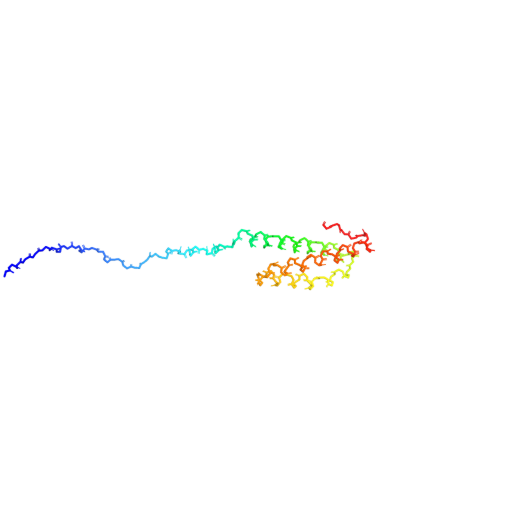OM 722 C C . ILE A 1 97 ? 8.137 2.133 -5.440 1.00 79.75 97 ILE A C 1
ATOM 724 O O . ILE A 1 97 ? 8.604 2.130 -6.580 1.00 79.75 97 ILE A O 1
ATOM 728 N N . ALA A 1 98 ? 8.659 2.890 -4.472 1.00 81.75 98 ALA A N 1
ATOM 729 C CA . ALA A 1 98 ? 9.835 3.735 -4.674 1.00 81.75 98 ALA A CA 1
ATOM 730 C C . ALA A 1 98 ? 11.080 2.909 -5.046 1.00 81.75 98 ALA A C 1
ATOM 732 O O . ALA A 1 98 ? 11.818 3.294 -5.954 1.00 81.75 98 ALA A O 1
ATOM 733 N N . GLU A 1 99 ? 11.273 1.750 -4.413 1.00 81.94 99 GLU A N 1
ATOM 734 C CA . GLU A 1 99 ? 12.356 0.814 -4.736 1.00 81.94 99 GLU A CA 1
ATOM 735 C C . GLU A 1 99 ? 12.181 0.174 -6.124 1.00 81.94 99 GLU A C 1
ATOM 737 O O . GLU A 1 99 ? 13.123 0.126 -6.923 1.00 81.94 99 GLU A O 1
ATOM 742 N N . LEU A 1 100 ? 10.953 -0.223 -6.478 1.00 78.88 100 LEU A N 1
ATOM 743 C CA . LEU A 1 100 ? 10.641 -0.688 -7.831 1.00 78.88 100 LEU A CA 1
ATOM 744 C C . LEU A 1 100 ? 10.933 0.388 -8.881 1.00 78.88 100 LEU A C 1
ATOM 746 O O . LEU A 1 100 ? 11.502 0.073 -9.923 1.00 78.88 100 LEU A O 1
ATOM 750 N N . ARG A 1 101 ? 10.597 1.656 -8.616 1.00 79.19 101 ARG A N 1
ATOM 751 C CA . ARG A 1 101 ? 10.918 2.779 -9.515 1.00 79.19 101 ARG A CA 1
ATOM 752 C C . ARG A 1 101 ? 12.418 3.018 -9.647 1.00 79.19 101 ARG A C 1
ATOM 754 O O . ARG A 1 101 ? 12.870 3.346 -10.739 1.00 79.19 101 ARG A O 1
ATOM 761 N N . ALA A 1 102 ? 13.187 2.848 -8.572 1.00 80.88 102 ALA A N 1
ATOM 762 C CA . ALA A 1 102 ? 14.646 2.940 -8.629 1.00 80.88 102 ALA A CA 1
ATOM 763 C C . ALA A 1 102 ? 15.250 1.847 -9.525 1.00 80.88 102 ALA A C 1
ATOM 765 O O . ALA A 1 102 ? 16.241 2.082 -10.212 1.00 80.88 102 ALA A O 1
ATOM 766 N N . THR A 1 103 ? 14.616 0.674 -9.557 1.00 80.19 103 THR A N 1
ATOM 767 C CA . THR A 1 103 ? 15.040 -0.458 -10.391 1.00 80.19 103 THR A CA 1
ATOM 768 C C . THR A 1 103 ? 14.525 -0.337 -11.831 1.00 80.19 103 THR A C 1
ATOM 770 O O . THR A 1 103 ? 15.190 -0.763 -12.773 1.00 80.19 103 THR A O 1
ATOM 773 N N . VAL A 1 104 ? 13.343 0.260 -12.021 1.00 74.62 104 VAL A N 1
ATOM 774 C CA . VAL A 1 104 ? 12.654 0.375 -13.311 1.00 74.62 104 VAL A CA 1
ATOM 775 C C . VAL A 1 104 ? 12.222 1.831 -13.544 1.00 74.62 104 VAL A C 1
ATOM 777 O O . VAL A 1 104 ? 11.099 2.215 -13.203 1.00 74.62 104 VAL A O 1
ATOM 780 N N . PRO A 1 105 ? 13.075 2.656 -14.183 1.00 72.12 105 PRO A N 1
ATOM 781 C CA . PRO A 1 105 ? 12.804 4.081 -14.397 1.00 72.12 105 PRO A CA 1
ATOM 782 C C . PRO A 1 105 ? 11.669 4.357 -15.398 1.00 72.12 105 PRO A C 1
ATOM 784 O O . PRO A 1 105 ? 11.231 5.496 -15.525 1.00 72.12 105 PRO A O 1
ATOM 787 N N . ALA A 1 106 ? 11.174 3.329 -16.097 1.00 75.12 106 ALA A N 1
ATOM 788 C CA . ALA A 1 106 ? 10.014 3.413 -16.987 1.00 75.12 106 ALA A CA 1
ATOM 789 C C . ALA A 1 106 ? 8.668 3.499 -16.236 1.00 75.12 106 ALA A C 1
ATOM 791 O O . ALA A 1 106 ? 7.627 3.693 -16.860 1.00 75.12 106 ALA A O 1
ATOM 792 N N . LEU A 1 107 ? 8.672 3.330 -14.909 1.00 71.69 107 LEU A N 1
ATOM 793 C CA . LEU A 1 107 ? 7.469 3.389 -14.086 1.00 71.69 107 LEU A CA 1
ATOM 794 C C . LEU A 1 107 ? 7.012 4.842 -13.821 1.00 71.69 107 LEU A C 1
ATOM 796 O O . LEU A 1 107 ? 7.847 5.722 -13.577 1.00 71.69 107 LEU A O 1
ATOM 800 N N . PRO A 1 108 ? 5.689 5.101 -13.795 1.00 69.06 108 PRO A N 1
ATOM 801 C CA . PRO A 1 108 ? 5.128 6.433 -13.574 1.00 69.06 108 PRO A CA 1
ATOM 802 C C . PRO A 1 108 ? 5.539 7.028 -12.219 1.00 69.06 108 PRO A C 1
ATOM 804 O O . PRO A 1 108 ? 5.863 6.312 -11.270 1.00 69.06 108 PRO A O 1
ATOM 807 N N . ALA A 1 109 ? 5.537 8.359 -12.119 1.00 69.44 109 ALA A N 1
ATOM 808 C CA . ALA A 1 109 ? 5.757 9.045 -10.847 1.00 69.44 109 ALA A CA 1
ATOM 809 C C . ALA A 1 109 ? 4.542 8.903 -9.916 1.00 69.44 109 ALA A C 1
ATOM 811 O O . ALA A 1 109 ? 3.408 8.799 -10.383 1.00 69.44 109 ALA A O 1
ATOM 812 N N . LEU A 1 110 ? 4.817 8.857 -8.610 1.00 63.66 110 LEU A N 1
ATOM 813 C CA . LEU A 1 110 ? 3.843 8.701 -7.524 1.00 63.66 110 LEU A CA 1
ATOM 814 C C . LEU A 1 110 ? 3.392 10.070 -7.001 1.00 63.66 110 LEU A C 1
ATOM 816 O O . LEU A 1 110 ? 4.280 10.941 -6.859 1.00 63.66 110 LEU A O 1
#

Sequence (110 aa):
MTVFSGETPQLLGYAPYGAPMMSRTPVNQGTAEPTTEAMRQQAAAVIQRCYRWTEASVPVLPQVAALVPALVATIQQYEAQQYAACLQQALAVVAVIAELRATVPALPAL

pLDDT: mean 70.33, std 14.04, range [40.5, 85.69]

Organism: NCBI:txid741659

Secondary structure (DSSP, 8-state):
---------------------------------HHHHHHHHHHHHHHHHHHHHHHHHTTT-GGGGGGHHHHHHHHHHHHTT-HHHHHHHHHHHHHHHHHHHHH-TTSPP-